Protein AF-K6WWL4-F1 (afdb_monomer)

Secondary structure (DSSP, 8-state):
-B-HHHHHHHH---HHHHHHHHHTTSSPPPBS-TTS-BB-HHHHHHHHHHHHHHHTT--HHHHHHHHTTTS-------S--TT-----EEEEEETTEEEEE-TTT----HHHHHHHHHHHHHHHHHHTT--

Organism: NCBI:txid1127673

pLDDT: mean 75.68, std 11.97, range [40.78, 89.88]

Nearest PDB structures (foldseek):
  1q07-assembly1_B  TM=9.279E-01  e=1.402E-03  Escherichia coli
  5gpe-assembly4_H  TM=9.260E-01  e=1.317E-03  Cupriavidus metallidurans CH34
  6jni-assembly3_E  TM=9.266E-01  e=2.047E-03  Pseudomonas putida
  1q07-assembly1_A  TM=6.650E-01  e=3.507E-04  Escherichia coli
  3hh0-assembly1_A  TM=8.436E-01  e=1.053E-02  Bacillus cereus ATCC 14579

Structure (mmCIF, N/CA/C/O backbone):
data_AF-K6WWL4-F1
#
_entry.id   AF-K6WWL4-F1
#
loop_
_atom_site.group_PDB
_atom_site.id
_atom_site.type_symbol
_atom_site.label_atom_id
_atom_site.label_alt_id
_atom_site.label_comp_id
_atom_site.label_asym_id
_atom_site.label_entity_id
_atom_site.label_seq_id
_atom_site.pdbx_PDB_ins_code
_atom_site.Cartn_x
_atom_site.Cartn_y
_atom_site.Cartn_z
_atom_site.occupancy
_atom_site.B_iso_or_equiv
_atom_site.auth_seq_id
_atom_site.auth_comp_id
_atom_site.auth_asym_id
_atom_site.auth_atom_id
_atom_site.pdbx_PDB_model_num
ATOM 1 N N . MET A 1 1 ? 14.278 -11.076 -23.989 1.00 75.94 1 MET A N 1
ATOM 2 C CA . MET A 1 1 ? 13.842 -9.669 -23.853 1.00 75.94 1 MET A CA 1
ATOM 3 C C . MET A 1 1 ? 12.578 -9.491 -24.670 1.00 75.94 1 MET A C 1
ATOM 5 O O . MET A 1 1 ? 12.543 -9.967 -25.794 1.00 75.94 1 MET A O 1
ATOM 9 N N . TYR A 1 2 ? 11.564 -8.853 -24.098 1.00 83.31 2 TYR A N 1
ATOM 10 C CA . TYR A 1 2 ? 10.247 -8.640 -24.694 1.00 83.31 2 TYR A CA 1
ATOM 11 C C . TYR A 1 2 ? 10.016 -7.147 -24.923 1.00 83.31 2 TYR A C 1
ATOM 13 O O . TYR A 1 2 ? 10.465 -6.320 -24.126 1.00 83.31 2 TYR A O 1
ATOM 21 N N . SER A 1 3 ? 9.319 -6.788 -25.997 1.00 86.12 3 SER A N 1
ATOM 22 C CA . SER A 1 3 ? 8.829 -5.426 -26.196 1.00 86.12 3 SER A CA 1
ATOM 23 C C . SER A 1 3 ? 7.568 -5.176 -25.361 1.00 86.12 3 SER A C 1
ATOM 25 O O . SER A 1 3 ? 6.921 -6.095 -24.860 1.00 86.12 3 SER A O 1
ATOM 27 N N . LEU A 1 4 ? 7.168 -3.910 -25.231 1.00 84.19 4 LEU A N 1
ATOM 28 C CA . LEU A 1 4 ? 5.930 -3.551 -24.529 1.00 84.19 4 LEU A CA 1
ATOM 29 C C . LEU A 1 4 ? 4.674 -4.162 -25.185 1.00 84.19 4 LEU A C 1
ATOM 31 O O . LEU A 1 4 ? 3.695 -4.434 -24.492 1.00 84.19 4 LEU A O 1
ATOM 35 N N . GLN A 1 5 ? 4.698 -4.373 -26.506 1.00 85.12 5 GLN A N 1
ATOM 36 C CA . GLN A 1 5 ? 3.61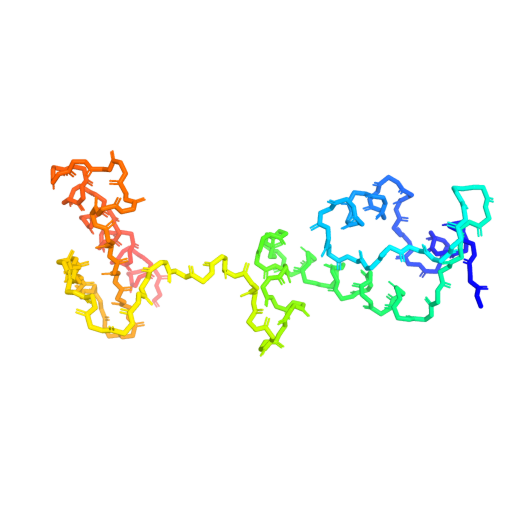4 -5.037 -27.238 1.00 85.12 5 GLN A CA 1
ATOM 37 C C . GLN A 1 5 ? 3.589 -6.544 -26.964 1.00 85.12 5 GLN A C 1
ATOM 39 O O . GLN A 1 5 ? 2.512 -7.109 -26.771 1.00 85.12 5 GLN A O 1
ATOM 44 N N . ASP A 1 6 ? 4.757 -7.177 -26.850 1.00 87.38 6 ASP A N 1
ATOM 45 C CA . ASP A 1 6 ? 4.852 -8.595 -26.490 1.00 87.38 6 ASP A CA 1
ATOM 46 C C . ASP A 1 6 ? 4.323 -8.822 -25.071 1.00 87.38 6 ASP A C 1
ATOM 48 O O . ASP A 1 6 ? 3.507 -9.710 -24.848 1.00 87.38 6 ASP A O 1
ATOM 52 N N . ILE A 1 7 ? 4.694 -7.958 -24.117 1.00 86.19 7 ILE A N 1
ATOM 53 C CA . ILE A 1 7 ? 4.184 -8.017 -22.738 1.00 86.19 7 ILE A CA 1
ATOM 54 C C . ILE A 1 7 ? 2.659 -7.888 -22.705 1.00 86.19 7 ILE A C 1
ATOM 56 O O . ILE A 1 7 ? 1.999 -8.630 -21.978 1.00 86.19 7 ILE A O 1
ATOM 60 N N . ASN A 1 8 ? 2.086 -6.962 -23.479 1.00 88.81 8 ASN A N 1
ATOM 61 C CA . ASN A 1 8 ? 0.635 -6.815 -23.590 1.00 88.81 8 ASN A CA 1
ATOM 62 C C . ASN A 1 8 ? -0.017 -8.112 -24.094 1.00 88.81 8 ASN A C 1
ATOM 64 O O . ASN A 1 8 ? -0.960 -8.593 -23.472 1.00 88.81 8 ASN A O 1
ATOM 68 N N . THR A 1 9 ? 0.540 -8.699 -25.153 1.00 87.62 9 THR A N 1
ATOM 69 C CA . THR A 1 9 ? 0.035 -9.934 -25.768 1.00 87.62 9 THR A CA 1
ATOM 70 C C . THR A 1 9 ? 0.121 -11.123 -24.805 1.00 87.62 9 THR A C 1
ATOM 72 O O . THR A 1 9 ? -0.824 -11.897 -24.697 1.00 87.62 9 THR A O 1
ATOM 75 N N . ILE A 1 10 ? 1.219 -11.242 -24.052 1.00 86.62 10 ILE A N 1
ATOM 76 C CA . ILE A 1 10 ? 1.461 -12.354 -23.118 1.00 86.62 10 ILE A CA 1
ATOM 77 C C . ILE A 1 10 ? 0.618 -12.220 -21.841 1.00 86.62 10 ILE A C 1
ATOM 79 O O . ILE A 1 10 ? 0.066 -13.199 -21.345 1.00 86.62 10 ILE A O 1
ATOM 83 N N . THR A 1 11 ? 0.526 -11.016 -21.271 1.00 83.00 11 THR A N 1
ATOM 84 C CA . THR A 1 11 ? -0.172 -10.788 -19.987 1.00 83.00 11 THR A CA 1
ATOM 85 C C . THR A 1 11 ? -1.669 -10.522 -20.147 1.00 83.00 11 THR A C 1
ATOM 87 O O . THR A 1 11 ? -2.436 -10.627 -19.179 1.00 83.00 11 THR A O 1
ATOM 90 N N . GLY A 1 12 ? -2.094 -10.145 -21.356 1.00 86.19 12 GLY A N 1
ATOM 91 C CA . GLY A 1 12 ? -3.427 -9.619 -21.640 1.00 86.19 12 GLY A CA 1
ATOM 92 C C . GLY A 1 12 ? -3.698 -8.265 -20.974 1.00 86.19 12 GLY A C 1
ATOM 93 O O . GLY A 1 12 ? -4.842 -7.818 -20.942 1.00 86.19 12 GLY A O 1
ATOM 94 N N . LEU A 1 13 ? -2.679 -7.616 -20.393 1.00 86.75 13 LEU A N 1
ATOM 95 C CA . LEU A 1 13 ? -2.834 -6.330 -19.721 1.00 86.75 13 LEU A CA 1
ATOM 96 C C . LEU A 1 13 ? -2.709 -5.183 -20.730 1.00 86.75 13 LEU A C 1
ATOM 98 O O . LEU A 1 13 ? -1.722 -5.122 -21.473 1.00 86.75 13 LEU A O 1
ATOM 102 N N . PRO A 1 14 ? -3.637 -4.207 -20.728 1.00 88.88 14 PRO A N 1
ATOM 103 C CA . PRO A 1 14 ? -3.507 -3.009 -21.546 1.00 88.88 14 PRO A CA 1
ATOM 104 C C . PRO A 1 14 ? -2.182 -2.288 -21.283 1.00 88.88 14 PRO A C 1
ATOM 106 O O . PRO A 1 14 ? -1.751 -2.147 -20.137 1.00 88.88 14 PRO A O 1
ATOM 109 N N . VAL A 1 15 ? -1.567 -1.738 -22.334 1.00 88.12 15 VAL A N 1
ATOM 110 C CA . VAL A 1 15 ? -0.306 -0.974 -22.230 1.00 88.12 15 VAL A CA 1
ATOM 111 C C . VAL A 1 15 ? -0.393 0.147 -21.185 1.00 88.12 15 VAL A C 1
ATOM 113 O O . VAL A 1 15 ? 0.574 0.433 -20.477 1.00 88.12 15 VAL A O 1
ATOM 116 N N . ARG A 1 16 ? -1.569 0.772 -21.058 1.00 87.00 16 ARG A N 1
ATOM 117 C CA . ARG A 1 16 ? -1.838 1.814 -20.060 1.00 87.00 16 ARG A CA 1
ATOM 118 C C . ARG A 1 16 ? -1.723 1.286 -18.628 1.00 87.00 16 ARG A C 1
ATOM 120 O O . ARG A 1 16 ? -1.136 1.963 -17.791 1.00 87.00 16 ARG A O 1
ATOM 127 N N . THR A 1 17 ? -2.227 0.082 -18.371 1.00 88.25 17 THR A N 1
ATOM 128 C CA . THR A 1 17 ? -2.169 -0.585 -17.065 1.00 88.25 17 THR A CA 1
ATOM 129 C C . THR A 1 17 ? -0.737 -0.971 -16.710 1.00 88.25 17 THR A C 1
ATOM 131 O O . THR A 1 17 ? -0.286 -0.690 -15.605 1.00 88.25 17 THR A O 1
ATOM 134 N N . ILE A 1 18 ? 0.021 -1.501 -17.675 1.00 87.19 18 ILE A N 1
ATOM 135 C CA . ILE A 1 18 ? 1.441 -1.837 -17.492 1.00 87.19 18 ILE A CA 1
ATOM 136 C C . ILE A 1 18 ? 2.244 -0.587 -17.099 1.00 87.19 18 ILE A C 1
ATOM 138 O O . ILE A 1 18 ? 2.945 -0.584 -16.089 1.00 87.19 18 ILE A O 1
ATOM 142 N N . ARG A 1 19 ? 2.091 0.519 -17.844 1.00 86.25 19 ARG A N 1
ATOM 143 C CA . ARG A 1 19 ? 2.757 1.796 -17.517 1.00 86.25 19 ARG A CA 1
ATOM 144 C C . ARG A 1 19 ? 2.346 2.331 -16.151 1.00 86.25 19 ARG A C 1
ATOM 146 O O . ARG A 1 19 ? 3.184 2.864 -15.430 1.00 86.25 19 ARG A O 1
ATOM 153 N N . TYR A 1 20 ? 1.070 2.199 -15.813 1.00 87.06 20 TYR A N 1
ATOM 154 C CA . TYR A 1 20 ? 0.549 2.626 -14.525 1.00 87.06 20 TYR A CA 1
ATOM 155 C C . TYR A 1 20 ? 1.169 1.832 -13.364 1.00 87.06 20 TYR A C 1
ATOM 157 O O . TYR A 1 20 ? 1.585 2.435 -12.378 1.00 87.06 20 TYR A O 1
ATOM 165 N N . TYR A 1 21 ? 1.323 0.512 -13.497 1.00 87.62 21 TYR A N 1
ATOM 166 C CA . TYR A 1 21 ? 1.988 -0.318 -12.486 1.00 87.62 21 TYR A CA 1
ATOM 167 C C . TYR A 1 21 ? 3.474 0.012 -12.329 1.00 87.62 21 TYR A C 1
ATOM 169 O O . TYR A 1 21 ? 3.948 0.125 -11.200 1.00 87.62 21 TYR A O 1
ATOM 177 N N . ILE A 1 22 ? 4.180 0.286 -13.429 1.00 84.62 22 ILE A N 1
ATOM 178 C CA . ILE A 1 22 ? 5.574 0.757 -13.385 1.00 84.62 22 ILE A CA 1
ATOM 179 C C . ILE A 1 22 ? 5.665 2.118 -12.675 1.00 84.62 22 ILE A C 1
ATOM 181 O O . ILE A 1 22 ? 6.516 2.321 -11.816 1.00 84.62 22 ILE A O 1
ATOM 185 N N . GLN A 1 23 ? 4.759 3.059 -12.973 1.00 81.31 23 GLN A N 1
ATOM 186 C CA . GLN A 1 23 ? 4.729 4.371 -12.311 1.00 81.31 23 GLN A CA 1
ATOM 187 C C . GLN A 1 23 ? 4.441 4.262 -10.806 1.00 81.31 23 GLN A C 1
ATOM 189 O O . GLN A 1 23 ? 4.927 5.073 -10.019 1.00 81.31 23 GLN A O 1
ATOM 194 N N . LYS A 1 24 ? 3.646 3.269 -10.403 1.00 76.00 24 LYS A N 1
ATOM 195 C CA . LYS A 1 24 ? 3.350 2.963 -9.001 1.00 76.00 24 LYS A CA 1
ATOM 196 C C . LYS A 1 24 ? 4.432 2.115 -8.319 1.00 76.00 24 LYS A C 1
ATOM 198 O O . LYS A 1 24 ? 4.235 1.755 -7.165 1.00 76.00 24 LYS A O 1
ATOM 203 N N . ASN A 1 25 ? 5.556 1.844 -8.994 1.00 80.81 25 ASN A N 1
ATOM 204 C CA . ASN A 1 25 ? 6.649 0.984 -8.524 1.00 80.81 25 ASN A CA 1
ATOM 205 C C . ASN A 1 25 ? 6.179 -0.421 -8.099 1.00 80.81 25 ASN A C 1
ATOM 207 O O . ASN A 1 25 ? 6.740 -1.014 -7.187 1.00 80.81 25 ASN A O 1
ATOM 211 N N . LEU A 1 26 ? 5.125 -0.941 -8.736 1.00 80.38 26 LEU A N 1
ATOM 212 C CA . LEU A 1 26 ? 4.671 -2.328 -8.558 1.00 80.38 26 LEU A CA 1
ATOM 213 C C . LEU A 1 26 ? 5.428 -3.300 -9.468 1.00 80.38 26 LEU A C 1
ATOM 215 O O . LEU A 1 26 ? 5.413 -4.504 -9.253 1.00 80.38 26 LEU A O 1
ATOM 219 N N . VAL A 1 27 ? 6.025 -2.770 -10.530 1.00 85.00 27 VAL A N 1
ATOM 220 C CA . VAL A 1 27 ? 6.799 -3.504 -11.527 1.00 85.00 27 VAL A CA 1
ATOM 221 C C . VAL A 1 27 ? 8.064 -2.702 -11.761 1.00 85.00 27 VAL A C 1
ATOM 223 O O . VAL A 1 27 ? 8.007 -1.467 -11.810 1.00 85.00 27 VAL A O 1
ATOM 226 N N . ASP A 1 28 ? 9.183 -3.396 -11.915 1.00 80.50 28 ASP A N 1
ATOM 227 C CA . ASP A 1 28 ? 10.467 -2.754 -12.146 1.00 80.50 28 ASP A CA 1
ATOM 228 C C . ASP A 1 28 ? 10.469 -1.939 -13.441 1.00 80.50 28 ASP A C 1
ATOM 230 O O . ASP A 1 28 ? 9.673 -2.136 -14.371 1.00 80.50 28 ASP A O 1
ATOM 234 N N . LYS A 1 29 ? 11.366 -0.954 -13.482 1.00 82.94 29 LYS A N 1
ATOM 235 C CA . LYS A 1 29 ? 11.536 -0.130 -14.673 1.00 82.94 29 LYS A CA 1
ATOM 236 C C . LYS A 1 29 ? 12.184 -0.982 -15.770 1.00 82.94 29 LYS A C 1
ATOM 238 O O . LYS A 1 29 ? 13.186 -1.635 -15.496 1.00 82.94 29 LYS A O 1
ATOM 243 N N . PRO A 1 30 ? 11.673 -0.9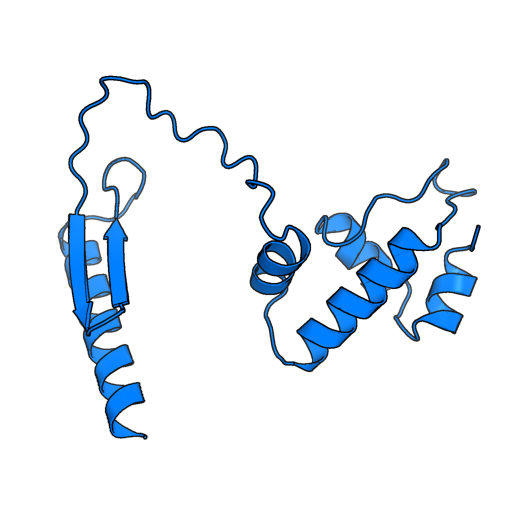18 -17.011 1.00 82.50 30 PRO A N 1
ATOM 244 C CA . PRO A 1 30 ? 12.268 -1.642 -18.123 1.00 82.50 30 PRO A CA 1
ATOM 245 C C . PRO A 1 30 ? 13.686 -1.152 -18.414 1.00 82.50 30 PRO A C 1
ATOM 247 O O . PRO A 1 30 ? 14.017 0.017 -18.197 1.00 82.50 30 PRO A O 1
ATOM 250 N N . GLU A 1 31 ? 14.494 -2.035 -18.985 1.00 79.88 31 GLU A N 1
ATOM 251 C CA . GLU A 1 31 ? 15.869 -1.735 -19.361 1.00 79.88 31 GLU A CA 1
ATOM 252 C C . GLU A 1 31 ? 15.905 -1.010 -20.713 1.00 79.88 31 GLU A C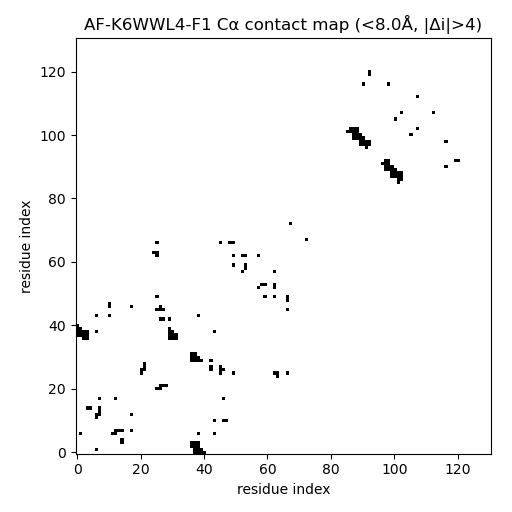 1
ATOM 254 O O . GLU A 1 31 ? 15.299 -1.460 -21.688 1.00 79.88 31 GLU A O 1
ATOM 259 N N . GLY A 1 32 ? 16.631 0.109 -20.792 1.00 72.81 32 GLY A N 1
ATOM 260 C CA . GLY A 1 32 ? 16.836 0.871 -22.030 1.00 72.81 32 GLY A CA 1
ATOM 261 C C . GLY A 1 32 ? 16.067 2.196 -22.120 1.00 72.81 32 GLY A C 1
ATOM 262 O O . GLY A 1 32 ? 15.266 2.567 -21.262 1.00 72.81 32 GLY A O 1
ATOM 263 N N . ALA A 1 33 ? 16.342 2.963 -23.178 1.00 63.56 33 ALA A N 1
ATOM 264 C CA . ALA A 1 33 ? 15.702 4.256 -23.421 1.00 63.56 33 ALA A CA 1
ATOM 265 C C . ALA A 1 33 ? 14.239 4.076 -23.866 1.00 63.56 33 ALA A C 1
ATOM 2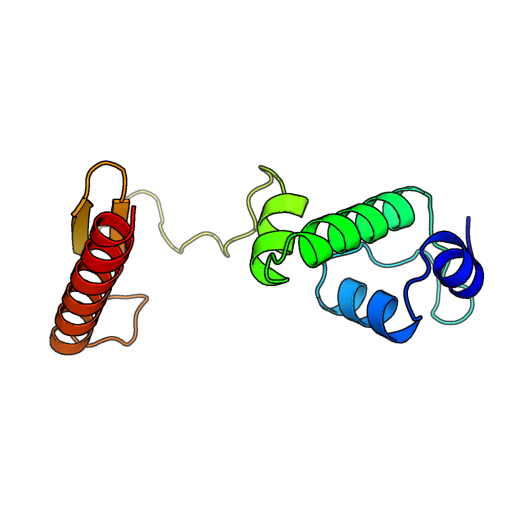67 O O . ALA A 1 33 ? 13.888 3.062 -24.451 1.00 63.56 33 ALA A O 1
ATOM 268 N N . ARG A 1 34 ? 13.372 5.084 -23.661 1.00 62.75 34 ARG A N 1
ATOM 269 C CA . ARG A 1 34 ? 11.906 5.025 -23.916 1.00 62.75 34 ARG A CA 1
ATOM 270 C C . ARG A 1 34 ? 11.464 4.270 -25.184 1.00 62.75 34 ARG A C 1
ATOM 272 O O . ARG A 1 34 ? 10.423 3.623 -25.145 1.00 62.75 34 ARG A O 1
ATOM 279 N N . LYS A 1 35 ? 12.197 4.401 -26.297 1.00 63.38 35 LYS A N 1
ATOM 280 C CA . LYS A 1 35 ? 11.885 3.766 -27.595 1.00 63.38 35 LYS A CA 1
ATOM 281 C C . LYS A 1 35 ? 12.430 2.339 -27.745 1.00 63.38 35 LYS A C 1
ATOM 283 O O . LYS A 1 35 ? 11.921 1.600 -28.574 1.00 63.38 35 LYS A O 1
ATOM 288 N N . THR A 1 36 ? 13.426 1.962 -26.952 1.00 70.50 36 THR A N 1
ATOM 289 C CA . THR A 1 36 ? 14.088 0.648 -26.937 1.00 70.50 36 THR A CA 1
ATOM 290 C C . THR A 1 36 ? 13.938 -0.040 -25.577 1.00 70.50 36 THR A C 1
ATOM 292 O O . THR A 1 36 ? 14.763 -0.865 -25.206 1.00 70.50 36 THR A O 1
ATOM 295 N N . ALA A 1 37 ? 12.896 0.317 -24.819 1.00 78.19 37 ALA A N 1
ATOM 296 C CA . ALA A 1 37 ? 12.624 -0.255 -23.510 1.00 78.19 37 ALA A CA 1
ATOM 297 C C . ALA A 1 37 ? 12.304 -1.749 -23.652 1.00 78.19 37 ALA A C 1
ATOM 299 O O . ALA A 1 37 ? 11.336 -2.127 -24.319 1.00 78.19 37 ALA A O 1
ATOM 300 N N . THR A 1 38 ? 13.117 -2.575 -23.010 1.00 82.88 38 THR A N 1
ATOM 301 C CA . THR A 1 38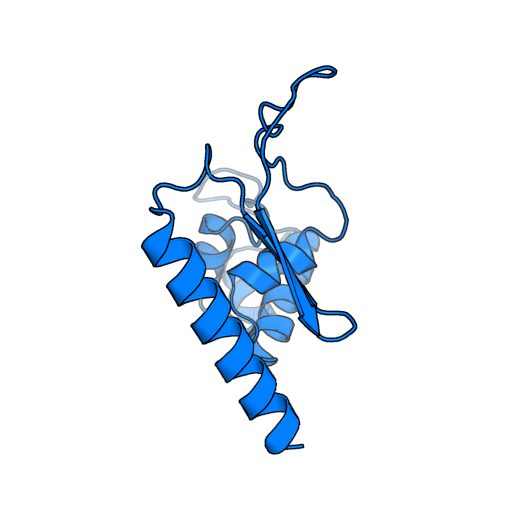 ? 13.012 -4.029 -23.013 1.00 82.88 38 THR A CA 1
ATOM 302 C C . THR A 1 38 ? 12.545 -4.534 -21.659 1.00 82.88 38 THR A C 1
ATOM 304 O O . THR A 1 38 ? 12.890 -4.004 -20.603 1.00 82.88 38 THR A O 1
ATOM 307 N N . TYR A 1 39 ? 11.730 -5.580 -21.703 1.00 86.19 39 TYR A N 1
ATOM 308 C CA . TYR A 1 39 ? 11.166 -6.222 -20.532 1.00 86.19 39 TYR A CA 1
ATOM 309 C C . TYR A 1 39 ? 11.726 -7.642 -20.444 1.00 86.19 39 TYR A C 1
ATOM 311 O O . TYR A 1 39 ? 11.561 -8.459 -21.349 1.00 86.19 39 TYR A O 1
ATOM 319 N N . GLY A 1 40 ? 12.452 -7.937 -19.371 1.00 86.69 40 GLY A N 1
ATOM 320 C CA . GLY A 1 40 ? 12.847 -9.298 -19.011 1.00 86.69 40 GLY A CA 1
ATOM 321 C C . GLY A 1 40 ? 11.703 -10.146 -18.441 1.00 86.69 40 GLY A C 1
ATOM 322 O O . GLY A 1 40 ? 10.583 -9.673 -18.250 1.00 86.69 40 GLY A O 1
ATOM 323 N N . GLN A 1 41 ? 12.022 -11.400 -18.127 1.00 83.50 41 GLN A N 1
ATOM 324 C CA . GLN A 1 41 ? 11.107 -12.356 -17.497 1.00 83.50 41 GLN A CA 1
ATOM 325 C C . GLN A 1 41 ? 10.632 -11.901 -16.105 1.00 83.50 41 GLN A C 1
ATOM 327 O O . GLN A 1 41 ? 9.462 -12.064 -15.779 1.00 83.50 41 GLN A O 1
ATOM 332 N N . GLN A 1 42 ? 11.492 -11.233 -15.333 1.00 81.25 42 GLN A N 1
ATOM 333 C CA . GLN A 1 42 ? 11.137 -10.685 -14.019 1.00 81.25 42 GLN A CA 1
ATOM 334 C C . GLN A 1 42 ? 9.935 -9.726 -14.086 1.00 81.25 42 GLN A C 1
ATOM 336 O O . GLN A 1 42 ? 9.018 -9.814 -13.272 1.00 81.25 42 GLN A O 1
ATOM 341 N N . HIS A 1 43 ? 9.868 -8.871 -15.113 1.00 86.88 43 HIS A N 1
ATOM 342 C CA . HIS A 1 43 ? 8.729 -7.967 -15.302 1.00 86.88 43 HIS A CA 1
ATOM 343 C C . HIS A 1 43 ? 7.426 -8.722 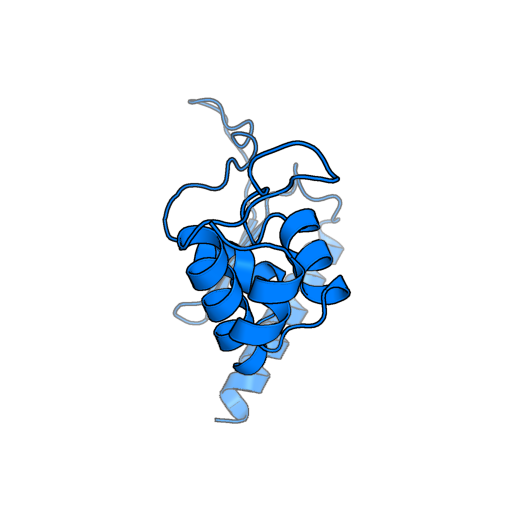-15.599 1.00 86.88 43 HIS A C 1
ATOM 345 O O . HIS A 1 43 ? 6.355 -8.294 -15.171 1.00 86.88 43 HIS A O 1
ATOM 351 N N . LEU A 1 44 ? 7.497 -9.843 -16.329 1.00 87.19 44 LEU A N 1
ATOM 352 C CA . LEU A 1 44 ? 6.336 -10.698 -16.597 1.00 87.19 44 LEU A CA 1
ATOM 353 C C . LEU A 1 44 ? 5.807 -11.323 -15.309 1.00 87.19 44 LEU A C 1
ATOM 355 O O . LEU A 1 44 ? 4.605 -11.275 -15.054 1.00 87.19 44 LEU A O 1
ATOM 359 N N . GLU A 1 45 ? 6.698 -11.868 -14.486 1.00 85.56 45 GLU A N 1
ATOM 360 C CA . GLU A 1 45 ? 6.340 -12.477 -13.205 1.00 85.56 45 GLU A CA 1
ATOM 361 C C . GLU A 1 45 ? 5.708 -11.451 -12.254 1.00 85.56 45 GLU A C 1
ATOM 363 O O . GLU A 1 45 ? 4.665 -11.723 -11.651 1.00 85.56 45 GLU A O 1
ATOM 368 N N . GLN A 1 46 ? 6.263 -10.237 -12.195 1.00 86.75 46 GLN A N 1
ATOM 369 C CA . GLN A 1 46 ? 5.697 -9.121 -11.435 1.00 86.75 46 GLN A CA 1
ATOM 370 C C . GLN A 1 46 ? 4.302 -8.739 -11.939 1.00 86.75 46 GLN A C 1
ATOM 372 O O . GLN A 1 46 ? 3.359 -8.691 -11.151 1.00 86.75 46 GLN A O 1
ATOM 377 N N . LEU A 1 47 ? 4.130 -8.535 -13.248 1.00 89.88 47 LEU A N 1
ATOM 378 C CA . LEU A 1 47 ? 2.839 -8.176 -13.843 1.00 89.88 47 LEU A CA 1
ATOM 379 C C . LEU A 1 47 ? 1.765 -9.241 -13.606 1.00 89.88 47 LEU A C 1
ATOM 381 O O . LEU A 1 47 ? 0.630 -8.905 -13.265 1.00 89.88 47 LEU A O 1
ATOM 385 N N . MET A 1 48 ? 2.116 -10.520 -13.747 1.00 89.19 48 MET A N 1
ATOM 386 C CA . MET A 1 48 ? 1.194 -11.626 -13.484 1.00 89.19 48 MET A CA 1
ATOM 387 C C . MET A 1 48 ? 0.839 -11.737 -11.998 1.00 89.19 48 MET A C 1
ATOM 389 O O . MET A 1 48 ? -0.292 -12.086 -11.661 1.00 89.19 48 MET A O 1
ATOM 393 N N . THR A 1 49 ? 1.775 -11.411 -11.107 1.00 86.44 49 THR A N 1
ATOM 394 C CA . THR A 1 49 ? 1.533 -11.381 -9.659 1.00 86.44 49 THR A CA 1
ATOM 395 C C . THR A 1 49 ? 0.608 -10.227 -9.274 1.00 86.44 49 THR A C 1
ATOM 397 O O . THR A 1 49 ? -0.389 -10.463 -8.592 1.00 86.44 49 THR A O 1
ATOM 400 N N . VAL A 1 50 ? 0.862 -9.008 -9.774 1.00 87.62 50 VAL A N 1
ATOM 401 C CA . VAL A 1 50 ? -0.035 -7.851 -9.582 1.00 87.62 50 VAL A CA 1
ATOM 402 C C . VAL A 1 50 ? -1.438 -8.183 -10.072 1.00 87.62 50 VAL A C 1
ATOM 404 O O . VAL A 1 50 ? -2.404 -7.948 -9.353 1.00 87.62 50 VAL A O 1
ATOM 407 N N . LYS A 1 51 ? -1.551 -8.755 -11.278 1.00 86.62 51 LYS A N 1
ATOM 408 C CA . LYS A 1 51 ? -2.834 -9.136 -11.874 1.00 86.62 51 LYS A CA 1
ATOM 409 C C . LYS A 1 51 ? -3.595 -10.106 -10.972 1.00 86.62 51 LYS A C 1
ATOM 411 O O . LYS A 1 51 ? -4.716 -9.812 -10.588 1.00 86.62 51 LYS A O 1
ATOM 416 N N . ARG A 1 52 ? -2.953 -11.197 -10.546 1.00 86.62 52 ARG A N 1
ATOM 417 C CA . ARG A 1 52 ? -3.575 -12.219 -9.689 1.00 86.62 52 ARG A CA 1
ATOM 418 C C . ARG A 1 52 ? -4.075 -11.652 -8.359 1.00 86.62 52 ARG A C 1
ATOM 420 O O . ARG A 1 52 ? -5.156 -12.009 -7.910 1.00 86.62 52 ARG A O 1
ATOM 427 N N . LEU A 1 53 ? -3.297 -10.772 -7.728 1.00 80.06 53 LEU A N 1
ATOM 428 C CA . LEU A 1 53 ? -3.685 -10.152 -6.458 1.00 80.06 53 LEU A CA 1
ATOM 429 C C . LEU A 1 53 ? -4.774 -9.086 -6.647 1.00 80.06 53 LEU A C 1
ATOM 431 O O . LEU A 1 53 ? -5.652 -8.951 -5.799 1.00 80.06 53 LEU A O 1
ATOM 435 N N . SER A 1 54 ? -4.748 -8.360 -7.765 1.00 82.81 54 SER A N 1
ATOM 436 C CA . SER A 1 54 ? -5.806 -7.415 -8.131 1.00 82.81 54 SER A CA 1
ATOM 437 C C . SER A 1 54 ? -7.123 -8.139 -8.414 1.00 82.81 54 SER A C 1
ATOM 439 O O . SER A 1 54 ? -8.169 -7.676 -7.970 1.00 82.81 54 SER A O 1
ATOM 441 N N . ASP A 1 55 ? -7.074 -9.283 -9.100 1.00 82.44 55 ASP A N 1
ATOM 442 C CA . ASP A 1 55 ? -8.239 -10.135 -9.369 1.00 82.44 55 ASP A CA 1
ATOM 443 C C . ASP A 1 55 ? -8.806 -10.736 -8.069 1.00 82.44 55 ASP A C 1
ATOM 445 O O . ASP A 1 55 ? -10.012 -10.922 -7.942 1.00 82.44 55 ASP A O 1
ATOM 449 N N . ALA A 1 56 ? -7.954 -10.958 -7.061 1.00 77.44 56 ALA A N 1
ATOM 450 C CA . ALA A 1 56 ? -8.357 -11.340 -5.706 1.00 77.44 56 ALA A CA 1
ATOM 451 C C . ALA A 1 56 ? -8.939 -10.173 -4.873 1.00 77.44 56 ALA A C 1
ATOM 453 O O . ALA A 1 56 ? -9.237 -10.347 -3.692 1.00 77.44 56 ALA A O 1
ATOM 454 N N . GLY A 1 57 ? -9.099 -8.981 -5.460 1.00 79.06 57 GLY A N 1
ATOM 455 C CA . GLY A 1 57 ? -9.726 -7.822 -4.821 1.00 79.06 57 GLY A CA 1
ATOM 456 C C . GLY A 1 57 ? -8.801 -7.000 -3.919 1.00 79.06 57 GLY A C 1
ATOM 457 O O . GLY A 1 57 ? -9.277 -6.115 -3.203 1.00 79.06 57 GLY A O 1
ATOM 458 N N . LEU A 1 58 ? -7.485 -7.246 -3.931 1.00 75.31 58 LEU A N 1
ATOM 459 C CA . LEU A 1 58 ? -6.551 -6.443 -3.144 1.00 75.31 58 LEU A CA 1
ATOM 460 C C . LEU A 1 58 ? -6.372 -5.058 -3.769 1.00 75.31 58 LEU A C 1
ATOM 462 O O . LEU A 1 58 ? -6.210 -4.896 -4.980 1.00 75.31 58 LEU A O 1
ATOM 466 N N . SER A 1 59 ? -6.310 -4.037 -2.914 1.00 81.38 59 SER A N 1
ATOM 467 C CA . SER A 1 59 ? -5.922 -2.700 -3.355 1.00 81.38 59 SER A CA 1
ATOM 468 C C . SER A 1 59 ? -4.457 -2.688 -3.795 1.00 81.38 59 SER A C 1
ATOM 470 O O . SER A 1 59 ? -3.611 -3.383 -3.233 1.00 81.38 59 SER A O 1
ATOM 472 N N . LEU A 1 60 ? -4.117 -1.828 -4.753 1.00 79.94 60 LEU A N 1
ATOM 473 C CA . LEU A 1 60 ? -2.742 -1.695 -5.253 1.00 79.94 60 LEU A CA 1
ATOM 474 C C . LEU A 1 60 ? -1.721 -1.386 -4.143 1.00 79.94 60 LEU A C 1
ATOM 476 O O . LEU A 1 60 ? -0.574 -1.809 -4.232 1.00 79.94 60 LEU A O 1
ATOM 480 N N . ALA A 1 61 ? -2.136 -0.689 -3.079 1.00 76.94 61 ALA A N 1
ATOM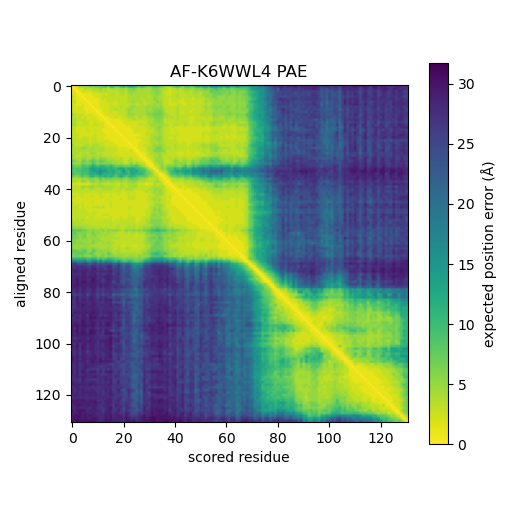 481 C CA . ALA A 1 61 ? -1.291 -0.428 -1.915 1.00 76.94 61 ALA A CA 1
ATOM 482 C C . ALA A 1 61 ? -1.007 -1.700 -1.096 1.00 76.94 61 ALA A C 1
ATOM 484 O O . ALA A 1 61 ? 0.101 -1.870 -0.593 1.00 76.94 61 ALA A O 1
ATOM 485 N N . ALA A 1 62 ? -1.982 -2.604 -0.971 1.00 71.56 62 ALA A N 1
ATOM 486 C CA . ALA A 1 62 ? -1.780 -3.907 -0.343 1.00 71.56 62 ALA A CA 1
ATOM 487 C C . ALA A 1 62 ? -0.910 -4.817 -1.223 1.00 71.56 62 ALA A C 1
ATOM 489 O O . ALA A 1 62 ? 0.002 -5.466 -0.719 1.00 71.56 62 ALA A O 1
ATOM 490 N N . ILE A 1 63 ? -1.123 -4.792 -2.543 1.00 79.56 63 ILE A N 1
ATOM 491 C CA . ILE A 1 63 ? -0.305 -5.526 -3.519 1.00 79.56 63 ILE A CA 1
ATOM 492 C C . ILE A 1 63 ? 1.161 -5.093 -3.433 1.00 79.56 63 ILE A C 1
ATOM 494 O O . ILE A 1 63 ? 2.033 -5.952 -3.363 1.00 79.56 63 ILE A O 1
ATOM 498 N N . ALA A 1 64 ? 1.438 -3.787 -3.341 1.00 77.69 64 ALA A N 1
ATOM 499 C CA . ALA A 1 64 ? 2.796 -3.274 -3.139 1.00 77.69 64 ALA A CA 1
ATOM 500 C C . ALA A 1 64 ? 3.469 -3.867 -1.888 1.00 77.69 64 ALA A C 1
ATOM 502 O O . ALA A 1 64 ? 4.637 -4.241 -1.931 1.00 77.69 64 ALA A O 1
ATOM 503 N N . LYS A 1 65 ? 2.730 -3.990 -0.776 1.00 72.69 65 LYS A N 1
ATOM 504 C CA . LYS A 1 65 ? 3.248 -4.588 0.467 1.00 72.69 65 LYS A CA 1
ATOM 505 C C . LYS A 1 65 ? 3.570 -6.0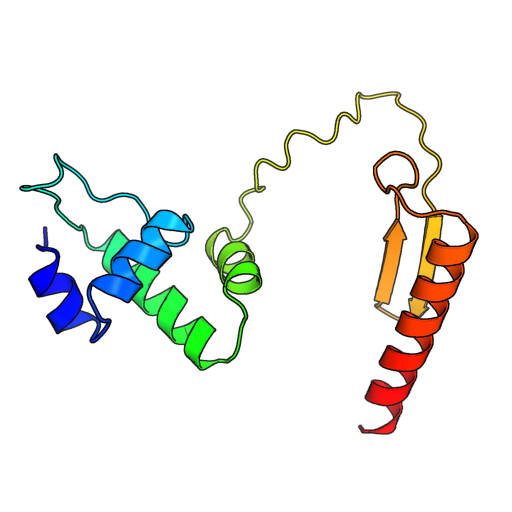75 0.307 1.00 72.69 65 LYS A C 1
ATOM 507 O O . LYS A 1 65 ? 4.563 -6.533 0.856 1.00 72.69 65 LYS A O 1
ATOM 512 N N . VAL A 1 66 ? 2.740 -6.811 -0.433 1.00 74.88 66 VAL A N 1
ATOM 513 C CA . VAL A 1 66 ? 2.924 -8.251 -0.682 1.00 74.88 66 VAL A CA 1
ATOM 514 C C . VAL A 1 66 ? 4.084 -8.506 -1.644 1.00 74.88 66 VAL A C 1
ATOM 516 O O . VAL A 1 66 ? 4.889 -9.401 -1.408 1.00 74.88 66 VAL A O 1
ATOM 519 N N . MET A 1 67 ? 4.193 -7.714 -2.712 1.00 74.75 67 MET A N 1
ATOM 520 C CA . MET A 1 67 ? 5.257 -7.856 -3.710 1.00 74.75 67 MET A CA 1
ATOM 521 C C . MET A 1 67 ? 6.639 -7.509 -3.168 1.00 74.75 67 MET A C 1
ATOM 523 O O . MET A 1 67 ? 7.614 -8.144 -3.550 1.00 74.75 67 MET A O 1
ATOM 527 N N . ASN A 1 68 ? 6.712 -6.570 -2.227 1.00 66.62 68 ASN A N 1
ATOM 528 C CA . ASN A 1 68 ? 7.941 -6.247 -1.504 1.00 66.62 68 ASN A CA 1
ATOM 529 C C . ASN A 1 68 ? 8.218 -7.217 -0.341 1.00 66.62 68 ASN A C 1
ATOM 531 O O . ASN A 1 68 ? 8.937 -6.844 0.584 1.00 66.62 68 ASN A O 1
ATOM 535 N N . GLY A 1 69 ? 7.614 -8.417 -0.353 1.00 54.91 69 GLY A N 1
ATOM 536 C CA . GLY A 1 69 ? 7.624 -9.399 0.730 1.00 54.91 69 GLY A CA 1
ATOM 537 C C . GLY A 1 69 ? 8.912 -9.373 1.549 1.00 54.91 69 GLY A C 1
ATOM 538 O O . GLY A 1 69 ? 9.978 -9.721 1.057 1.00 54.91 69 GLY A O 1
ATOM 539 N N . SER A 1 70 ? 8.825 -8.924 2.799 1.00 45.66 70 SER A N 1
ATOM 540 C CA . SER A 1 70 ? 9.931 -8.996 3.763 1.00 45.66 70 SER A CA 1
ATOM 541 C C . SER A 1 70 ? 11.226 -8.241 3.419 1.00 45.66 70 SER A C 1
ATOM 543 O O . SER A 1 70 ? 12.182 -8.338 4.185 1.00 45.66 70 SER A O 1
ATOM 545 N N . GLN A 1 71 ? 11.278 -7.420 2.369 1.00 41.56 71 GLN A N 1
ATOM 546 C CA . GLN A 1 71 ? 12.254 -6.337 2.310 1.00 41.56 71 GLN A CA 1
ATOM 547 C C . GLN A 1 71 ? 11.551 -5.083 2.767 1.00 41.56 71 GLN A C 1
ATOM 549 O O . GLN A 1 71 ? 10.734 -4.509 2.050 1.00 41.56 71 GLN A O 1
ATOM 554 N N . VAL A 1 72 ? 11.862 -4.740 4.022 1.00 40.78 72 VAL A N 1
ATOM 555 C CA . VAL A 1 72 ? 11.774 -3.410 4.617 1.00 40.78 72 VAL A CA 1
ATOM 556 C C . VAL A 1 72 ? 11.629 -2.415 3.481 1.00 40.78 72 VAL A C 1
ATOM 558 O O . VAL A 1 72 ? 12.601 -2.081 2.801 1.00 40.78 72 VAL A O 1
ATOM 561 N N . ALA A 1 73 ? 10.389 -1.961 3.254 1.00 40.78 73 ALA A N 1
ATOM 562 C CA . ALA A 1 73 ? 10.220 -0.658 2.661 1.00 40.78 73 ALA A CA 1
ATOM 563 C C . ALA A 1 73 ? 11.243 0.192 3.397 1.00 40.78 73 ALA A C 1
ATOM 565 O O . ALA A 1 73 ? 11.294 0.146 4.629 1.00 40.78 73 ALA A O 1
ATOM 566 N N . HIS A 1 74 ? 12.063 0.931 2.671 1.00 44.47 74 HIS A N 1
ATOM 567 C CA . HIS A 1 74 ? 12.585 2.154 3.226 1.00 44.47 74 HIS A CA 1
ATOM 568 C C . HIS A 1 74 ? 11.345 3.012 3.555 1.00 44.47 74 HIS A C 1
ATOM 570 O O . HIS A 1 74 ? 11.004 3.957 2.853 1.00 44.47 74 HIS A O 1
ATOM 576 N N . VAL A 1 75 ? 10.633 2.655 4.636 1.00 45.91 75 VAL A N 1
ATOM 577 C CA . VAL A 1 75 ? 10.163 3.595 5.628 1.00 45.91 75 VAL A CA 1
ATOM 578 C C . VAL A 1 75 ? 11.370 4.520 5.718 1.00 45.91 75 VAL A C 1
ATOM 580 O O . VAL A 1 75 ? 12.454 3.999 6.006 1.00 45.91 75 VAL A O 1
ATOM 583 N N . PRO A 1 76 ? 11.292 5.813 5.331 1.00 44.38 76 PRO A N 1
ATOM 584 C CA . PRO A 1 76 ? 12.323 6.745 5.788 1.00 44.38 76 PRO A CA 1
ATOM 585 C C . PRO A 1 76 ? 12.574 6.349 7.234 1.00 44.38 76 PRO A C 1
ATOM 587 O O . PRO A 1 76 ? 11.551 6.197 7.913 1.00 44.38 76 PRO A O 1
ATOM 590 N N . PRO A 1 77 ? 13.815 5.961 7.623 1.00 45.78 77 PRO A N 1
ATOM 591 C CA . PRO A 1 77 ? 14.059 5.405 8.945 1.00 45.78 77 PRO A CA 1
ATOM 592 C C . PRO A 1 77 ? 13.248 6.280 9.863 1.00 45.78 77 PRO A C 1
ATOM 594 O O . PRO A 1 77 ? 13.387 7.501 9.790 1.00 45.78 77 PRO A O 1
ATOM 597 N N . SER A 1 78 ? 12.250 5.689 10.535 1.00 54.62 78 SER A N 1
ATOM 598 C CA . SER A 1 78 ? 11.457 6.479 11.465 1.00 54.62 78 SER A CA 1
ATOM 599 C C . SER A 1 78 ? 12.521 7.209 12.270 1.00 54.62 78 SER A C 1
ATOM 601 O O . SER A 1 78 ? 13.456 6.531 12.700 1.00 54.62 78 SER A O 1
ATOM 603 N N . ASP A 1 79 ? 12.478 8.541 12.378 1.00 55.19 79 ASP A N 1
ATOM 604 C CA . ASP A 1 79 ? 13.542 9.355 13.005 1.00 55.19 79 ASP A CA 1
ATOM 605 C C . ASP A 1 79 ? 13.783 8.998 14.501 1.00 55.19 79 ASP A C 1
ATOM 607 O O . ASP A 1 79 ? 14.369 9.757 15.269 1.00 55.19 79 ASP A O 1
ATOM 611 N N . LEU A 1 80 ? 13.293 7.834 14.932 1.00 57.06 80 LEU A N 1
ATOM 612 C CA . LEU A 1 80 ? 13.680 7.005 16.054 1.00 57.06 80 LEU A CA 1
ATOM 613 C C . LEU A 1 80 ? 15.190 6.768 16.058 1.00 57.06 80 LEU A C 1
ATOM 615 O O . LEU A 1 80 ? 15.711 5.767 15.563 1.00 57.06 80 LEU A O 1
ATOM 619 N N . GLN A 1 81 ? 15.897 7.698 16.682 1.00 62.34 81 GLN A N 1
ATOM 620 C CA . GLN A 1 81 ? 17.272 7.474 17.095 1.00 62.34 81 GLN A CA 1
ATOM 621 C C . GLN A 1 81 ? 17.310 6.587 18.348 1.00 62.34 81 GLN A C 1
ATOM 623 O O . GLN A 1 81 ? 16.432 6.714 19.211 1.00 62.34 81 GLN A O 1
ATOM 628 N N . PRO A 1 82 ? 18.317 5.705 18.496 1.00 61.66 82 PRO A N 1
ATOM 629 C CA . PRO A 1 82 ? 18.537 4.980 19.744 1.00 61.66 82 PRO A CA 1
ATOM 630 C C . PRO A 1 82 ? 18.574 5.954 20.935 1.00 61.66 82 PRO A C 1
ATOM 632 O O . PRO A 1 82 ? 19.375 6.884 20.950 1.00 61.66 82 PRO A O 1
ATOM 635 N N . GLY A 1 83 ? 17.681 5.763 21.912 1.00 69.06 83 GLY A N 1
ATOM 636 C CA . GLY A 1 83 ? 17.523 6.656 23.072 1.00 69.06 83 GLY A CA 1
ATOM 637 C C . GLY A 1 83 ? 16.384 7.682 22.972 1.00 69.06 83 GLY A C 1
ATOM 638 O O . GLY A 1 83 ? 16.133 8.398 23.939 1.00 69.06 83 GLY A O 1
ATOM 639 N N . GL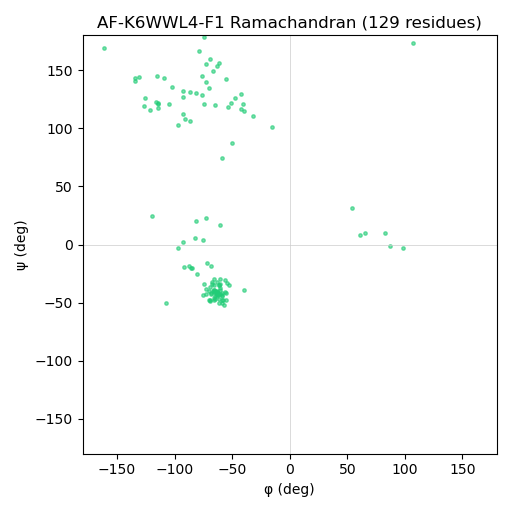N A 1 84 ? 15.659 7.751 21.851 1.00 68.88 84 GLN A N 1
ATOM 640 C CA . GLN A 1 84 ? 14.503 8.636 21.711 1.00 68.88 84 GLN A CA 1
ATOM 641 C C . GLN A 1 84 ? 13.286 8.092 22.482 1.00 68.88 84 GLN A C 1
ATOM 643 O O . GLN A 1 84 ? 12.796 6.997 22.208 1.00 68.88 84 GLN A O 1
ATOM 648 N N . ILE A 1 85 ? 12.776 8.879 23.433 1.00 65.38 85 ILE A N 1
ATOM 649 C CA . ILE A 1 85 ? 11.553 8.578 24.190 1.00 65.38 85 ILE A CA 1
ATOM 650 C C . ILE A 1 85 ? 10.368 9.236 23.484 1.00 65.38 85 ILE A C 1
ATOM 652 O O . ILE A 1 85 ? 10.390 10.439 23.226 1.00 65.38 85 ILE A O 1
ATOM 656 N N . ARG A 1 86 ? 9.324 8.457 23.190 1.00 68.56 86 ARG A N 1
ATOM 657 C CA . ARG A 1 86 ? 8.084 8.947 22.572 1.00 68.56 86 ARG A CA 1
ATOM 658 C C . ARG A 1 86 ? 6.868 8.447 23.327 1.00 68.56 86 ARG A C 1
ATOM 660 O O . ARG A 1 86 ? 6.844 7.319 23.814 1.00 68.56 86 ARG A O 1
ATOM 667 N N . ALA A 1 87 ? 5.853 9.299 23.393 1.00 70.62 87 ALA A N 1
ATOM 668 C CA . ALA A 1 87 ? 4.548 8.940 23.918 1.00 70.62 87 ALA A CA 1
ATOM 669 C C . ALA A 1 87 ? 3.710 8.349 22.782 1.00 70.62 87 ALA A C 1
ATOM 671 O O . ALA A 1 87 ? 3.267 9.083 21.907 1.00 70.62 87 ALA A O 1
ATOM 672 N N . VAL A 1 88 ? 3.503 7.034 22.794 1.00 78.38 88 VAL A N 1
ATOM 673 C CA . VAL A 1 88 ? 2.662 6.335 21.815 1.00 78.38 88 VAL A CA 1
ATOM 674 C C . VAL A 1 88 ? 1.316 6.020 22.458 1.00 78.38 88 VAL A C 1
ATOM 676 O O . VAL A 1 88 ? 1.258 5.572 23.603 1.00 78.38 88 VAL A O 1
ATOM 679 N N . SER A 1 89 ? 0.224 6.255 21.732 1.00 76.31 89 SER A N 1
ATOM 680 C CA . SER A 1 89 ? -1.105 5.824 22.157 1.00 76.31 89 SER A CA 1
ATOM 681 C C . SER A 1 89 ? -1.375 4.431 21.603 1.00 76.31 89 SER A C 1
ATOM 683 O O . SER A 1 89 ? -1.554 4.256 20.398 1.00 76.31 89 SER A O 1
ATOM 685 N N . GLN A 1 90 ? -1.367 3.442 22.492 1.00 80.38 90 GLN A N 1
ATOM 686 C CA . GLN A 1 90 ? -1.625 2.043 22.174 1.00 80.38 90 GLN A CA 1
ATOM 687 C C . GLN A 1 90 ? -3.032 1.679 22.651 1.00 80.38 90 GLN A C 1
ATOM 689 O O . GLN A 1 90 ? -3.365 1.841 23.826 1.00 80.38 90 GLN A O 1
ATOM 694 N N . VAL A 1 91 ? -3.878 1.235 21.725 1.00 79.75 91 VAL A N 1
ATOM 695 C CA . VAL A 1 91 ? -5.276 0.889 21.975 1.00 79.75 91 VAL A CA 1
ATOM 696 C C . VAL A 1 91 ? -5.498 -0.568 21.597 1.00 79.75 91 VAL A C 1
ATOM 698 O O . VAL A 1 91 ? -5.419 -0.947 20.427 1.00 79.75 91 VAL A O 1
ATOM 701 N N . HIS A 1 92 ? -5.821 -1.382 22.599 1.00 77.00 92 HIS A N 1
ATOM 702 C CA . HIS A 1 92 ? -6.262 -2.752 22.386 1.00 77.00 92 HIS A CA 1
ATOM 703 C C . HIS A 1 92 ? -7.714 -2.761 21.904 1.00 77.00 92 HIS A C 1
ATOM 705 O O . HIS A 1 92 ? -8.576 -2.149 22.537 1.00 77.00 92 HIS A O 1
ATOM 711 N N . ILE A 1 93 ? -7.985 -3.456 20.799 1.00 79.50 93 ILE A N 1
ATOM 712 C CA . ILE A 1 93 ? -9.329 -3.506 20.218 1.00 79.50 93 ILE A CA 1
ATOM 713 C C . ILE A 1 93 ? -9.978 -4.870 20.451 1.00 79.50 93 ILE A C 1
ATOM 715 O O . ILE A 1 93 ? -11.112 -4.947 20.915 1.00 79.50 93 ILE A O 1
ATOM 719 N N . SER A 1 94 ? -9.268 -5.949 20.125 1.00 71.69 94 SER A N 1
ATOM 720 C CA . SER A 1 94 ? -9.718 -7.331 20.330 1.00 71.69 94 SER A CA 1
ATOM 721 C C . SER A 1 94 ? -8.516 -8.284 20.281 1.00 71.69 94 SER A C 1
ATOM 723 O O . SER A 1 94 ? -7.431 -7.853 19.875 1.00 71.69 94 SER A O 1
ATOM 725 N N . PRO A 1 95 ? -8.652 -9.568 20.663 1.00 72.19 95 PRO A N 1
ATOM 726 C CA . PRO A 1 95 ? -7.562 -10.532 20.540 1.00 72.19 95 PRO A CA 1
ATOM 727 C C . PRO A 1 95 ? -7.009 -10.572 19.107 1.00 72.19 95 PRO A C 1
ATOM 729 O O . PRO A 1 95 ? -7.728 -10.880 18.162 1.00 72.19 95 PRO A O 1
ATOM 732 N N . GLY A 1 96 ? -5.729 -10.224 18.947 1.00 72.50 96 GLY A N 1
ATOM 733 C CA . GLY A 1 96 ? -5.061 -10.147 17.644 1.00 72.50 96 GLY A CA 1
ATOM 734 C C . GLY A 1 96 ? -5.197 -8.812 16.900 1.00 72.50 96 GLY A C 1
ATOM 735 O O . GLY A 1 96 ? -4.608 -8.673 15.831 1.00 72.50 96 GLY A O 1
ATOM 736 N N . VAL A 1 97 ? -5.915 -7.820 17.445 1.00 71.19 97 VAL A N 1
ATOM 737 C CA . VAL A 1 97 ? -6.065 -6.491 16.831 1.00 71.19 97 VAL A CA 1
ATOM 738 C C . VAL A 1 97 ? -5.679 -5.377 17.798 1.00 71.19 97 VAL A C 1
ATOM 740 O O . VAL A 1 97 ? -6.310 -5.169 18.839 1.00 71.19 97 VAL A O 1
ATOM 743 N N . GLU A 1 98 ? -4.673 -4.608 17.394 1.00 79.06 98 GLU A N 1
ATOM 744 C CA . GLU A 1 98 ? -4.133 -3.481 18.141 1.00 79.06 98 GLU A CA 1
ATOM 745 C C . GLU A 1 98 ? -3.931 -2.264 17.237 1.00 79.06 98 GLU A C 1
ATOM 747 O O . GLU A 1 98 ? -3.542 -2.382 16.074 1.00 79.06 98 GLU A O 1
ATOM 752 N N . LEU A 1 99 ? -4.196 -1.084 17.792 1.00 77.25 99 LEU A N 1
ATOM 753 C CA . LEU A 1 99 ? -3.996 0.200 17.142 1.00 77.25 99 LEU A CA 1
ATOM 754 C C . LEU A 1 99 ? -2.909 0.974 17.888 1.00 77.25 99 LEU A C 1
ATOM 756 O O . LEU A 1 99 ? -3.060 1.280 19.066 1.00 77.25 99 LEU A O 1
ATOM 760 N N . SER A 1 100 ? -1.831 1.318 17.188 1.00 77.69 100 SER A N 1
ATOM 761 C CA . SER A 1 100 ? -0.743 2.142 17.714 1.00 77.69 100 SER A CA 1
ATOM 762 C C . SER A 1 100 ? -0.674 3.446 16.931 1.00 77.69 100 SER A C 1
ATOM 764 O O . SER A 1 100 ? -0.567 3.431 15.702 1.00 77.69 100 SER A O 1
ATOM 766 N N . ILE A 1 101 ? -0.788 4.573 17.632 1.00 78.00 101 ILE A N 1
ATOM 767 C CA . ILE A 1 101 ? -0.765 5.908 17.034 1.00 78.00 101 ILE A CA 1
ATOM 768 C C . ILE A 1 101 ? 0.306 6.731 17.719 1.00 78.00 101 ILE A C 1
ATOM 770 O O . ILE A 1 101 ? 0.291 6.915 18.938 1.00 78.00 101 ILE A O 1
ATOM 774 N N . ASP A 1 102 ? 1.201 7.281 16.909 1.00 76.94 102 ASP A N 1
ATOM 775 C CA . ASP A 1 102 ? 2.151 8.263 17.378 1.00 76.94 102 ASP A CA 1
ATOM 776 C C . ASP A 1 102 ? 1.601 9.687 17.183 1.00 76.94 102 ASP A C 1
ATOM 778 O O . ASP A 1 102 ? 1.458 10.138 16.044 1.00 76.94 102 ASP A O 1
ATOM 782 N N . PRO A 1 103 ? 1.300 10.417 18.266 1.00 66.31 103 PRO A N 1
ATOM 783 C CA . PRO A 1 103 ? 0.713 11.747 18.190 1.00 66.31 103 PRO A CA 1
ATOM 784 C C . PRO A 1 103 ? 1.671 12.799 17.614 1.00 66.31 103 PRO A C 1
ATOM 786 O O . PRO A 1 103 ? 1.206 13.839 17.170 1.00 66.31 103 PRO A O 1
ATOM 789 N N . MET A 1 104 ? 2.989 12.564 17.583 1.00 64.88 104 MET A N 1
ATOM 790 C CA . MET A 1 104 ? 3.941 13.509 16.982 1.00 64.88 104 MET A CA 1
ATOM 791 C C . MET A 1 104 ? 4.006 13.388 15.458 1.00 64.88 104 MET A C 1
ATOM 793 O O . MET A 1 104 ? 4.348 14.354 14.783 1.00 64.88 104 MET A O 1
ATOM 797 N N . GLN A 1 105 ? 3.679 12.216 14.909 1.00 66.12 105 GLN A N 1
ATOM 798 C CA . GLN A 1 105 ? 3.582 11.997 13.458 1.00 66.12 105 GLN A CA 1
ATOM 799 C C . GLN A 1 105 ? 2.148 12.108 12.931 1.00 66.12 105 GLN A C 1
ATOM 801 O O . GLN A 1 105 ? 1.919 12.004 11.726 1.00 66.12 105 GLN A O 1
ATOM 806 N N . CYS A 1 106 ? 1.177 12.316 13.817 1.00 66.06 106 CYS A N 1
ATOM 807 C CA . CYS A 1 106 ? -0.224 12.408 13.462 1.00 66.06 106 CYS A CA 1
ATOM 808 C C . CYS A 1 106 ? -0.740 13.821 13.738 1.00 66.06 106 CYS A C 1
ATOM 810 O O . CYS A 1 106 ? -0.746 14.273 14.875 1.00 66.06 106 CYS A O 1
ATOM 812 N N . ASN A 1 107 ? -1.266 14.504 12.721 1.00 67.56 107 ASN A N 1
ATOM 813 C CA . ASN A 1 107 ? -1.956 15.792 12.884 1.00 67.56 107 ASN A CA 1
ATOM 814 C C . ASN A 1 107 ? -3.356 15.652 13.530 1.00 67.56 107 ASN A C 1
ATOM 816 O O . ASN A 1 107 ? -4.219 16.504 13.326 1.00 67.56 107 ASN A O 1
ATOM 820 N N . LEU A 1 108 ? -3.609 14.569 14.272 1.00 71.56 108 LEU A N 1
ATOM 821 C CA . LEU A 1 108 ? -4.888 14.297 14.920 1.00 71.56 108 LEU A CA 1
ATOM 822 C C . LEU A 1 108 ? -4.885 14.831 16.351 1.00 71.56 108 LEU A C 1
ATOM 824 O O . LEU A 1 108 ? -3.980 14.563 17.139 1.00 71.56 108 LEU A O 1
ATOM 828 N N . SER A 1 109 ? -5.944 15.550 16.705 1.00 77.06 109 SER A N 1
ATOM 829 C CA . SER A 1 109 ? -6.204 15.950 18.086 1.00 77.06 109 SER A CA 1
ATOM 830 C C . SER A 1 109 ? -6.577 14.747 18.962 1.00 77.06 109 SER A C 1
ATOM 832 O O . SER A 1 109 ? -7.075 13.727 18.481 1.00 77.06 109 SER A O 1
ATOM 834 N N . THR A 1 110 ? -6.426 14.887 20.282 1.00 75.62 110 THR A N 1
ATOM 835 C CA . THR A 1 110 ? -6.824 13.863 21.264 1.00 75.62 110 THR A CA 1
ATOM 836 C C . THR A 1 110 ? -8.289 13.439 21.116 1.00 75.62 110 THR A C 1
ATOM 838 O O . THR A 1 110 ? -8.620 12.279 21.352 1.00 75.62 110 THR A O 1
ATOM 841 N N . GLN A 1 111 ? -9.171 14.362 20.717 1.00 81.38 111 GLN A N 1
ATOM 842 C CA . GLN A 1 111 ? -10.582 14.061 20.481 1.00 81.38 111 GLN A CA 1
ATOM 843 C C . GLN A 1 111 ? -10.767 13.192 19.230 1.00 81.38 111 GLN A C 1
ATOM 845 O O . GLN A 1 111 ? -11.411 12.150 19.313 1.00 81.38 111 GLN A O 1
ATOM 850 N N . GLN A 1 112 ? -10.125 13.552 18.115 1.00 79.12 112 GLN A N 1
ATOM 851 C CA . GLN A 1 112 ? -10.165 12.761 16.879 1.00 79.12 112 GLN A CA 1
ATOM 852 C C . GLN A 1 112 ? -9.566 11.364 17.068 1.00 79.12 112 GLN A C 1
ATOM 854 O O . GLN A 1 112 ? -10.050 10.399 16.488 1.00 79.12 112 GLN A O 1
ATOM 859 N N . LEU A 1 113 ? -8.538 11.235 17.909 1.00 78.88 113 LEU A N 1
ATOM 860 C CA . LEU A 1 113 ? -7.909 9.951 18.220 1.00 78.88 113 LEU A CA 1
ATOM 861 C C . LEU A 1 113 ? -8.872 9.025 18.986 1.00 78.88 113 LEU A C 1
ATOM 863 O O . LEU A 1 113 ? -8.960 7.835 18.680 1.00 78.88 113 LEU A O 1
ATOM 867 N N . ARG A 1 114 ? -9.652 9.576 19.929 1.00 79.62 114 ARG A N 1
ATOM 868 C CA . ARG A 1 114 ? -10.723 8.833 20.620 1.00 79.62 114 ARG A CA 1
ATOM 869 C C . ARG A 1 114 ? -11.881 8.480 19.691 1.00 79.62 114 ARG A C 1
ATOM 871 O O . ARG A 1 114 ? -12.392 7.370 19.766 1.00 79.62 114 ARG A O 1
ATOM 878 N N . GLU A 1 115 ? -12.300 9.399 18.827 1.00 85.31 115 GLU A N 1
ATOM 879 C CA . GLU A 1 115 ? -13.365 9.131 17.851 1.00 85.31 115 GLU A CA 1
ATOM 880 C C . GLU A 1 115 ? -12.952 8.014 16.882 1.00 85.31 115 GLU A C 1
ATOM 882 O O . GLU A 1 115 ? -13.720 7.082 16.645 1.00 85.31 115 GLU A O 1
ATOM 887 N N . LEU A 1 116 ? -11.710 8.052 16.392 1.00 83.75 116 LEU A N 1
ATOM 888 C CA . LEU A 1 116 ? -11.143 7.017 15.533 1.00 83.75 116 LEU A CA 1
ATOM 889 C C . LEU A 1 116 ? -11.101 5.656 16.242 1.00 83.75 116 LEU A C 1
ATOM 891 O O . LEU A 1 116 ? -11.529 4.655 15.667 1.00 83.75 116 LEU A O 1
ATOM 895 N N . SER A 1 117 ? -10.628 5.602 17.493 1.00 80.75 117 SER A N 1
ATOM 896 C CA . SER A 1 117 ? -10.589 4.339 18.235 1.00 80.75 117 SER A CA 1
ATOM 897 C C . SER A 1 117 ? -11.991 3.766 18.453 1.00 80.75 117 SER A C 1
ATOM 899 O O . SER A 1 117 ? -12.202 2.576 18.222 1.00 80.75 117 SER A O 1
ATOM 901 N N . GLN A 1 118 ? -12.975 4.604 18.793 1.00 83.69 118 GLN A N 1
ATOM 902 C CA . GLN A 1 118 ? -14.369 4.179 18.936 1.00 83.69 118 GLN A CA 1
ATOM 903 C C . GLN A 1 118 ? -14.966 3.661 17.621 1.00 83.69 118 GLN A C 1
ATOM 905 O O . GLN A 1 118 ? -15.629 2.622 17.624 1.00 83.69 118 GLN A O 1
ATOM 910 N N . GLN A 1 119 ? -14.705 4.327 16.491 1.00 85.00 119 GLN A N 1
ATOM 911 C CA . GLN A 1 119 ? -15.169 3.866 15.178 1.00 85.00 119 GLN A CA 1
ATOM 912 C C . GLN A 1 119 ? -14.563 2.514 14.794 1.00 85.00 119 GLN A C 1
ATOM 914 O O . GLN A 1 119 ? -15.267 1.646 14.274 1.00 85.00 119 GLN A O 1
ATOM 919 N N . ILE A 1 120 ? -13.276 2.308 15.081 1.00 84.88 120 ILE A N 1
ATOM 920 C CA . ILE A 1 120 ? -12.580 1.046 14.810 1.00 84.88 120 ILE A CA 1
ATOM 921 C C . ILE A 1 120 ? -13.154 -0.085 15.676 1.00 84.88 120 ILE A C 1
ATOM 923 O O . ILE A 1 120 ? -13.478 -1.147 15.142 1.00 84.88 120 ILE A O 1
ATOM 927 N N . ILE A 1 121 ? -13.367 0.155 16.976 1.00 83.25 121 ILE A N 1
ATOM 928 C CA . ILE A 1 121 ? -14.002 -0.815 17.888 1.00 83.25 121 ILE A CA 1
ATOM 929 C C . ILE A 1 121 ? -15.399 -1.198 17.384 1.00 83.25 121 ILE A C 1
ATOM 931 O O . ILE A 1 121 ? -15.725 -2.385 17.306 1.00 83.25 121 ILE A O 1
ATOM 935 N N . ALA A 1 122 ? -16.220 -0.211 17.011 1.00 83.62 122 ALA A N 1
ATOM 936 C CA . ALA A 1 122 ? -17.576 -0.450 16.522 1.00 83.62 122 ALA A CA 1
ATOM 937 C C . ALA A 1 122 ? -17.581 -1.257 15.214 1.00 83.62 122 ALA A C 1
ATOM 939 O O . ALA A 1 122 ? -18.388 -2.172 15.047 1.00 83.62 122 ALA A O 1
ATOM 940 N N . THR A 1 123 ? -16.646 -0.955 14.313 1.00 84.06 123 THR A N 1
ATOM 941 C CA . THR A 1 123 ? -16.499 -1.637 13.023 1.00 84.06 123 THR A CA 1
ATOM 942 C C . THR A 1 123 ? -16.095 -3.099 13.208 1.00 84.06 123 THR A C 1
ATOM 944 O O . THR A 1 123 ? -16.727 -3.989 12.644 1.00 84.06 123 THR A O 1
ATOM 947 N N . ILE A 1 124 ? -15.097 -3.371 14.051 1.00 79.31 124 ILE A N 1
ATOM 948 C CA . ILE A 1 124 ? -14.654 -4.743 14.344 1.00 79.31 124 ILE A CA 1
ATOM 949 C C . ILE A 1 124 ? -15.753 -5.533 15.061 1.00 79.31 124 ILE A C 1
ATOM 951 O O . ILE A 1 124 ? -16.013 -6.682 14.715 1.00 79.31 124 ILE A O 1
ATOM 955 N N . SER A 1 125 ? -16.465 -4.903 15.998 1.00 76.50 125 SER A N 1
ATOM 956 C CA . SER A 1 125 ? -17.609 -5.531 16.671 1.00 76.50 125 SER A CA 1
ATOM 957 C C . SER A 1 125 ? -18.725 -5.911 15.696 1.00 76.50 125 SER A C 1
ATOM 959 O O . SER A 1 125 ? -19.400 -6.917 15.901 1.00 76.50 125 SER A O 1
ATOM 961 N N . ARG A 1 126 ? -18.928 -5.120 14.635 1.00 79.25 126 ARG A N 1
ATOM 962 C CA . ARG A 1 126 ? -19.903 -5.422 13.585 1.00 79.25 126 ARG A CA 1
ATOM 963 C C . ARG A 1 126 ? -19.472 -6.628 12.752 1.00 79.25 126 ARG A C 1
ATOM 965 O O . ARG A 1 126 ? -20.266 -7.549 12.606 1.00 79.25 126 ARG A O 1
ATOM 972 N N . PHE A 1 127 ? -18.223 -6.660 12.290 1.00 75.94 127 PHE A N 1
ATOM 973 C CA . PHE A 1 127 ? -17.704 -7.799 11.526 1.00 75.94 127 PHE A CA 1
ATOM 974 C C . PHE A 1 127 ? -17.740 -9.108 12.324 1.00 75.94 127 PHE A C 1
ATOM 976 O O . PHE A 1 127 ? -18.103 -10.143 11.776 1.00 75.94 127 PHE A O 1
ATOM 983 N N . ASN A 1 128 ? -17.471 -9.050 13.632 1.00 67.50 128 ASN A N 1
ATOM 984 C CA . ASN A 1 128 ? -17.569 -10.214 14.517 1.00 67.50 128 ASN A CA 1
ATOM 985 C C . ASN A 1 128 ? -19.015 -10.659 14.812 1.00 67.50 128 ASN A C 1
ATOM 987 O O . ASN A 1 128 ? -19.201 -11.755 15.325 1.00 67.50 128 ASN A O 1
ATOM 991 N N . LYS A 1 129 ? -20.030 -9.823 14.548 1.00 61.28 129 LYS A N 1
ATOM 992 C CA . LYS A 1 129 ? -21.457 -10.173 14.707 1.00 61.28 129 LYS A CA 1
ATOM 993 C C . LYS A 1 129 ? -22.093 -10.741 13.437 1.00 61.28 129 LYS A C 1
ATOM 995 O O . LYS A 1 129 ? -23.167 -11.325 13.525 1.00 61.28 129 LYS A O 1
ATOM 1000 N N . GLU A 1 130 ? -21.483 -10.508 12.278 1.00 55.38 130 GLU A N 1
ATOM 1001 C CA . GLU A 1 130 ? -21.945 -11.003 10.972 1.00 55.38 130 GLU A CA 1
ATOM 1002 C C . GLU A 1 130 ? -21.295 -12.351 10.581 1.00 55.38 130 GLU A C 1
ATOM 1004 O O . GLU A 1 130 ? -21.583 -12.863 9.501 1.00 55.38 130 GLU A O 1
ATOM 1009 N N . SER A 1 131 ? -20.447 -12.929 11.446 1.00 46.50 131 SER A N 1
ATOM 1010 C CA . SER A 1 131 ? -19.898 -14.297 11.342 1.00 46.50 131 SER A CA 1
ATOM 1011 C C . SER A 1 131 ? -20.512 -15.217 12.391 1.00 46.50 131 SER A C 1
ATOM 1013 O O . SER A 1 131 ? -20.642 -16.423 12.090 1.00 46.50 131 SER A O 1
#

Sequence (131 aa):
MYSLQDINTITGLPVRTIRYYIQKNLVDKPEGARKTATYGQQHLEQLMTVKRLSDAGLSLAAIAKVMNGSQVAHVPPSDLQPGQIRAVSQVHISPGVELSIDPMQCNLSTQQLRELSQQIIATISRFNKES

InterPro domains:
  IPR000551 MerR-type HTH domain [PF13411] (2-68)
  IPR000551 MerR-type HTH domain [PS50937] (1-69)
  IPR000551 MerR-type HTH domain [SM00422] (2-70)
  IPR009061 Putative DNA-binding domain superfamily [SSF46955] (1-72)
  IPR047057 MerR transcriptional regulator [PTHR30204] (1-127)

Mean predicted aligned error: 15.51 Å

Foldseek 3Di:
DDDLVRLCVVLVDPSVVLVVCCVVVLAPFFPDDPVPGDDDPRRSVSSNQCVVVVVVVDDPVVSSPVSCPPPDDCPVPPPDDVPDDFDWDWDDQDVVDIDIDGPVPDPDDPVRVVVVSVVVNVVVVVVVVVD

Solvent-accessible surface area (backbone atoms only — not comparable to full-atom values): 8031 Å² total; per-residue (Å²): 122,33,47,67,65,50,50,24,69,75,70,69,46,54,66,69,56,56,53,48,36,36,74,68,67,59,28,74,79,56,52,65,55,92,93,62,38,31,36,51,69,68,46,52,54,35,51,53,48,53,49,55,42,45,74,71,68,45,52,71,72,57,45,44,58,59,75,41,59,93,51,76,67,81,58,71,71,66,89,73,48,96,88,66,86,78,78,66,51,74,44,84,67,51,96,96,40,75,48,78,45,50,58,91,85,37,100,60,52,78,65,55,52,52,53,50,52,52,52,50,45,54,52,52,55,48,59,67,70,78,108

Radius of gyration: 20.79 Å; Cα contacts (8 Å, |Δi|>4): 98; chains: 1; bounding box: 40×30×52 Å